Protein AF-A0A6B2SBB1-F1 (afdb_monomer_lite)

pLDDT: mean 85.69, std 14.55, range [50.09, 98.06]

Secondary structure (DSSP, 8-state):
-HHHHHHHHHHTTTT-HHHHHHHHHHHHHTT-HHHHHHHHHHHHHTT-HHHHHHHHHHHHHTT-HHHHHHHHHHHHHTT-HHHHHHHHHHHHHHHHHTT-

Structure (mmCIF, N/CA/C/O backbone):
data_AF-A0A6B2SBB1-F1
#
_entry.id   AF-A0A6B2SBB1-F1
#
loop_
_atom_site.group_PDB
_atom_site.id
_atom_site.type_symbol
_atom_site.label_atom_id
_atom_site.label_alt_id
_atom_site.label_comp_id
_atom_site.label_asym_id
_atom_site.label_entity_id
_atom_site.label_seq_id
_atom_site.pdbx_PDB_ins_code
_atom_site.Cartn_x
_atom_site.Cartn_y
_atom_site.Cartn_z
_atom_site.occupancy
_atom_site.B_iso_or_equiv
_atom_site.auth_seq_id
_atom_site.auth_comp_id
_atom_site.auth_asym_id
_atom_site.auth_atom_id
_atom_site.pdbx_PDB_model_num
ATOM 1 N N . LEU A 1 1 ? 18.213 -7.785 -6.134 1.00 52.97 1 LEU A N 1
ATOM 2 C CA . LEU A 1 1 ? 17.565 -6.562 -5.595 1.00 52.97 1 LEU A CA 1
ATOM 3 C C . LEU A 1 1 ? 18.043 -5.274 -6.282 1.00 52.97 1 LEU A C 1
ATOM 5 O O . LEU A 1 1 ? 17.205 -4.584 -6.844 1.00 52.97 1 LEU A O 1
ATOM 9 N N . LYS A 1 2 ? 19.353 -4.965 -6.332 1.00 55.03 2 LYS A N 1
ATOM 10 C CA . LYS A 1 2 ? 19.865 -3.703 -6.925 1.00 55.03 2 LYS A CA 1
ATOM 11 C C . LYS A 1 2 ? 19.533 -3.474 -8.413 1.00 55.03 2 LYS A C 1
ATOM 13 O O . LYS A 1 2 ? 19.279 -2.337 -8.797 1.00 55.03 2 LYS A O 1
ATOM 18 N N . GLU A 1 3 ? 19.516 -4.517 -9.244 1.00 52.53 3 GLU A N 1
ATOM 19 C CA . GLU A 1 3 ? 19.176 -4.386 -10.675 1.00 52.53 3 GLU A CA 1
ATOM 20 C C . GLU A 1 3 ? 17.670 -4.279 -10.935 1.00 52.53 3 GLU A C 1
ATOM 22 O O . GLU A 1 3 ? 17.252 -3.438 -11.729 1.00 52.53 3 GLU A O 1
ATOM 27 N N . ALA A 1 4 ? 16.850 -5.046 -10.207 1.00 53.91 4 ALA A N 1
ATOM 28 C CA . ALA A 1 4 ? 15.390 -4.954 -10.280 1.00 53.91 4 ALA A CA 1
ATOM 29 C C . ALA A 1 4 ? 14.902 -3.560 -9.853 1.00 53.91 4 ALA A C 1
ATOM 31 O O . ALA A 1 4 ? 14.114 -2.944 -10.564 1.00 53.91 4 ALA A O 1
ATOM 32 N N . GLY A 1 5 ? 15.458 -3.009 -8.766 1.00 57.97 5 GLY A N 1
ATOM 33 C CA . GLY A 1 5 ? 15.142 -1.650 -8.320 1.00 57.97 5 GLY A CA 1
ATOM 34 C C . GLY A 1 5 ? 15.428 -0.583 -9.384 1.00 57.97 5 GLY A C 1
ATOM 35 O O . GLY A 1 5 ? 14.639 0.342 -9.537 1.00 57.97 5 GLY A O 1
ATOM 36 N N . ARG A 1 6 ? 16.497 -0.726 -10.185 1.00 60.25 6 ARG A N 1
ATOM 37 C CA . ARG A 1 6 ? 16.794 0.205 -11.292 1.00 60.25 6 ARG A CA 1
ATOM 38 C C . ARG A 1 6 ? 15.812 0.095 -12.457 1.00 60.25 6 ARG A C 1
ATOM 40 O O . ARG A 1 6 ? 15.431 1.127 -13.000 1.00 60.25 6 ARG A O 1
ATOM 47 N N . 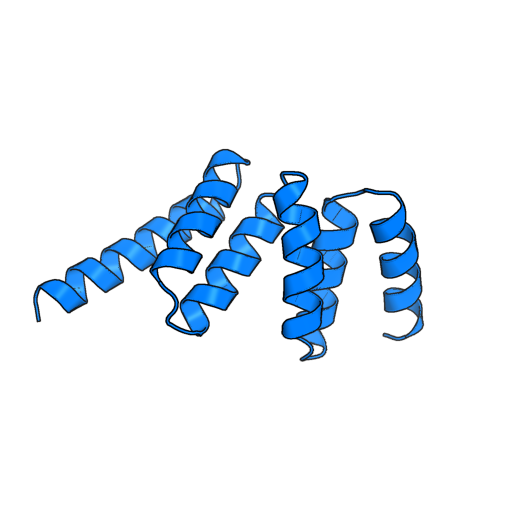TRP A 1 7 ? 15.405 -1.116 -12.835 1.00 57.12 7 TRP A N 1
ATOM 48 C CA . TRP A 1 7 ? 14.440 -1.328 -13.923 1.00 57.12 7 TRP A CA 1
ATOM 49 C C . TRP A 1 7 ? 13.043 -0.811 -13.570 1.00 57.12 7 TRP A C 1
ATOM 51 O O . TRP A 1 7 ? 12.417 -0.120 -14.378 1.00 57.12 7 TRP A O 1
ATOM 61 N N . TYR A 1 8 ? 12.595 -1.065 -12.339 1.00 57.38 8 TYR A N 1
ATOM 62 C CA . TYR A 1 8 ? 11.343 -0.513 -11.831 1.00 57.38 8 TYR A CA 1
ATOM 63 C C . TYR A 1 8 ? 11.406 1.010 -11.678 1.00 57.38 8 TYR A C 1
ATOM 65 O O . TYR A 1 8 ? 10.443 1.675 -12.033 1.00 57.38 8 TYR A O 1
ATOM 73 N N . LEU A 1 9 ? 12.538 1.590 -11.258 1.00 60.56 9 LEU A N 1
ATOM 74 C CA . LEU A 1 9 ? 12.708 3.050 -11.201 1.00 60.56 9 LEU A CA 1
ATOM 75 C C . LEU A 1 9 ? 12.607 3.704 -12.589 1.00 60.56 9 LEU A C 1
ATOM 77 O O . LEU A 1 9 ? 12.061 4.798 -12.710 1.00 60.56 9 LEU A O 1
ATOM 81 N N . ASN A 1 10 ? 13.141 3.055 -13.628 1.00 58.34 10 ASN A N 1
ATOM 82 C CA . ASN A 1 10 ? 13.053 3.561 -14.999 1.00 58.34 10 ASN A CA 1
ATOM 83 C C . ASN A 1 10 ? 11.631 3.419 -15.566 1.00 58.34 10 ASN A C 1
ATOM 85 O O . ASN A 1 10 ? 11.129 4.358 -16.166 1.00 58.34 10 ASN A O 1
ATOM 89 N N . SER A 1 11 ? 10.949 2.302 -15.301 1.00 56.31 11 SER A N 1
ATOM 90 C CA . SER A 1 11 ? 9.577 2.073 -15.793 1.00 56.31 11 SER A CA 1
ATOM 91 C C . SER A 1 11 ? 8.532 2.894 -15.023 1.00 56.31 11 SER A C 1
ATOM 93 O O . SER A 1 11 ? 7.607 3.444 -15.607 1.00 56.31 11 SER A O 1
ATOM 95 N N . ALA A 1 12 ? 8.714 3.081 -13.711 1.00 54.62 12 ALA A N 1
ATOM 96 C CA . ALA A 1 12 ? 7.885 3.971 -12.894 1.00 54.62 12 ALA A CA 1
ATOM 97 C C . ALA A 1 12 ? 8.092 5.463 -13.236 1.00 54.62 12 ALA A C 1
ATOM 99 O O . ALA A 1 12 ? 7.281 6.320 -12.858 1.00 54.62 12 ALA A O 1
ATOM 100 N N . LYS A 1 13 ? 9.179 5.800 -13.948 1.00 54.06 13 LYS A N 1
ATOM 101 C CA . LYS A 1 13 ? 9.391 7.129 -14.536 1.00 54.06 13 LYS A CA 1
ATOM 102 C C . LYS A 1 13 ? 8.626 7.330 -15.845 1.00 54.06 13 LYS A C 1
ATOM 104 O O . LYS A 1 13 ? 8.215 8.462 -16.074 1.00 54.06 13 LYS A O 1
ATOM 109 N N . ASP A 1 14 ? 8.348 6.270 -16.605 1.00 57.53 14 ASP A N 1
ATOM 110 C CA . ASP A 1 14 ? 7.560 6.328 -17.850 1.00 57.53 14 ASP A CA 1
ATOM 111 C C . ASP A 1 14 ? 6.036 6.425 -17.624 1.00 57.53 14 ASP A C 1
ATOM 113 O O . ASP A 1 14 ? 5.265 6.477 -18.578 1.00 57.53 14 ASP A O 1
ATOM 117 N N . GLY A 1 15 ? 5.586 6.532 -16.368 1.00 58.78 15 GLY A N 1
ATOM 118 C CA . GLY A 1 15 ? 4.198 6.888 -16.044 1.00 58.78 15 GLY A CA 1
ATOM 119 C C . GLY A 1 15 ? 3.231 5.709 -15.947 1.00 58.78 15 GLY A C 1
ATOM 120 O O . GLY A 1 15 ? 2.025 5.917 -15.866 1.00 58.78 15 GLY A O 1
ATOM 121 N N . GLU A 1 16 ? 3.720 4.468 -15.909 1.00 78.56 16 GLU A N 1
ATOM 122 C CA . GLU A 1 16 ? 2.848 3.334 -15.608 1.00 78.56 16 GLU A CA 1
ATOM 123 C C . GLU A 1 16 ? 2.598 3.240 -14.098 1.00 78.56 16 GLU A C 1
ATOM 125 O O . GLU A 1 16 ? 3.449 2.779 -13.332 1.00 78.56 16 GLU A O 1
ATOM 130 N N . ALA A 1 17 ? 1.397 3.638 -13.671 1.00 80.62 17 ALA A N 1
ATOM 131 C CA . ALA A 1 17 ? 0.937 3.546 -12.283 1.00 80.62 17 ALA A CA 1
ATOM 132 C C . ALA A 1 17 ? 1.170 2.147 -11.673 1.00 80.62 17 ALA A C 1
ATOM 134 O O . ALA A 1 17 ? 1.617 2.020 -10.533 1.00 80.62 17 ALA A O 1
ATOM 135 N N . ARG A 1 18 ? 1.008 1.085 -12.475 1.00 81.94 18 ARG A N 1
ATOM 136 C CA . ARG A 1 18 ? 1.294 -0.301 -12.068 1.00 81.94 18 ARG A CA 1
ATOM 137 C C . ARG A 1 18 ? 2.769 -0.562 -11.761 1.00 81.94 18 ARG A C 1
ATOM 139 O O . ARG A 1 18 ? 3.070 -1.305 -10.829 1.00 81.94 18 ARG A O 1
ATOM 146 N N . ALA A 1 19 ? 3.695 0.039 -12.509 1.00 85.38 19 ALA A N 1
ATOM 147 C CA . ALA A 1 19 ? 5.129 -0.108 -12.262 1.00 85.38 19 ALA A CA 1
ATOM 148 C C . ALA A 1 19 ? 5.550 0.620 -10.977 1.00 85.38 19 ALA A C 1
ATOM 150 O O . ALA A 1 19 ? 6.335 0.084 -10.194 1.00 85.38 19 ALA A O 1
ATOM 151 N N . ALA A 1 20 ? 4.986 1.808 -10.729 1.00 88.19 20 ALA A N 1
ATOM 152 C CA . ALA A 1 20 ? 5.161 2.521 -9.465 1.00 88.19 20 ALA A CA 1
ATOM 153 C C . ALA A 1 20 ? 4.581 1.719 -8.283 1.00 88.19 20 ALA A C 1
ATOM 155 O O . ALA A 1 20 ? 5.246 1.561 -7.261 1.00 88.19 20 ALA A O 1
ATOM 156 N N . CYS A 1 21 ? 3.400 1.120 -8.453 1.00 90.62 21 CYS A N 1
ATOM 157 C CA . CYS A 1 21 ? 2.778 0.254 -7.453 1.00 90.62 21 CYS A CA 1
ATOM 158 C C . CYS A 1 21 ? 3.654 -0.967 -7.111 1.00 90.62 21 CYS A C 1
ATOM 160 O O . CYS A 1 21 ? 3.948 -1.223 -5.940 1.00 90.62 21 CYS A O 1
ATOM 162 N N . ALA A 1 22 ? 4.154 -1.672 -8.131 1.00 89.75 22 ALA A N 1
ATOM 163 C CA . ALA A 1 22 ? 5.056 -2.811 -7.964 1.00 89.75 22 ALA A CA 1
ATOM 164 C C . ALA A 1 22 ? 6.373 -2.427 -7.268 1.00 89.75 22 ALA A C 1
ATOM 166 O O . ALA A 1 22 ? 6.853 -3.163 -6.403 1.00 89.75 22 ALA A O 1
ATOM 167 N N . LEU A 1 23 ? 6.942 -1.262 -7.597 1.00 88.25 23 LEU A N 1
ATOM 168 C CA . LEU A 1 23 ? 8.133 -0.746 -6.923 1.00 88.25 23 LEU A CA 1
ATOM 169 C C . LEU A 1 23 ? 7.874 -0.487 -5.436 1.00 88.25 23 LEU A C 1
ATOM 171 O O . LEU A 1 23 ? 8.716 -0.835 -4.611 1.00 88.25 23 LEU A O 1
ATOM 175 N N . GLY A 1 24 ? 6.706 0.061 -5.091 1.00 91.19 24 GLY A N 1
ATOM 176 C CA . GLY A 1 24 ? 6.308 0.251 -3.698 1.00 91.19 24 GLY A CA 1
ATOM 177 C C . GLY A 1 24 ? 6.312 -1.062 -2.910 1.00 91.19 24 GLY A C 1
ATOM 178 O O . GLY A 1 24 ? 6.924 -1.144 -1.847 1.00 91.19 24 GLY A O 1
ATOM 179 N N . PHE A 1 25 ? 5.746 -2.136 -3.470 1.00 91.31 25 PHE A N 1
ATOM 180 C CA . PHE A 1 25 ? 5.768 -3.454 -2.819 1.00 91.31 25 PHE A CA 1
ATOM 181 C C . PHE A 1 25 ? 7.181 -4.010 -2.629 1.00 91.31 25 PHE A C 1
ATOM 183 O O . PHE A 1 25 ? 7.488 -4.535 -1.561 1.00 91.31 25 PHE A O 1
ATOM 190 N N . LEU A 1 26 ? 8.061 -3.851 -3.621 1.00 90.94 26 LEU A N 1
ATOM 191 C CA . LEU A 1 26 ? 9.456 -4.285 -3.504 1.00 90.94 26 LEU A CA 1
ATOM 192 C C . LEU A 1 26 ? 10.235 -3.500 -2.444 1.00 90.94 26 LEU A C 1
ATOM 194 O O . LEU A 1 26 ? 11.107 -4.059 -1.784 1.00 90.94 26 LEU A O 1
ATOM 198 N N . LEU A 1 27 ? 9.947 -2.207 -2.293 1.00 90.19 27 LEU A N 1
ATOM 199 C CA . LEU A 1 27 ? 10.580 -1.371 -1.275 1.00 90.19 27 LEU A CA 1
ATOM 200 C C . LEU A 1 27 ? 10.105 -1.745 0.129 1.00 90.19 27 LEU A C 1
ATOM 202 O O . LEU A 1 27 ? 10.940 -1.879 1.020 1.00 90.19 27 LEU A O 1
ATOM 206 N N . ARG A 1 28 ? 8.806 -2.018 0.312 1.00 92.44 28 ARG A N 1
ATOM 207 C CA . ARG A 1 28 ? 8.286 -2.526 1.590 1.00 92.44 28 ARG A CA 1
ATOM 208 C C . ARG A 1 28 ? 8.884 -3.884 1.955 1.00 92.44 28 ARG A C 1
ATOM 210 O O . ARG A 1 28 ? 9.282 -4.061 3.099 1.00 92.44 28 ARG A O 1
ATOM 217 N N . ASP A 1 29 ? 9.010 -4.808 1.001 1.00 90.25 29 ASP A N 1
ATOM 218 C CA . ASP A 1 29 ? 9.677 -6.106 1.221 1.00 90.25 29 ASP A CA 1
ATOM 219 C C . ASP A 1 29 ? 11.150 -5.938 1.641 1.00 90.25 29 ASP A C 1
ATOM 221 O O . ASP A 1 29 ? 11.662 -6.669 2.486 1.00 90.25 29 ASP A O 1
ATOM 225 N N . ALA A 1 30 ? 11.818 -4.901 1.126 1.00 90.69 30 ALA A N 1
ATOM 226 C CA . ALA A 1 30 ? 13.167 -4.519 1.538 1.00 90.69 30 ALA A CA 1
ATOM 227 C C . ALA A 1 30 ? 13.231 -3.755 2.882 1.00 90.69 30 ALA A C 1
ATOM 229 O O . ALA A 1 30 ? 14.326 -3.384 3.308 1.00 90.69 30 ALA A O 1
ATOM 230 N N . GLY A 1 31 ? 12.094 -3.517 3.544 1.00 90.81 31 GLY A N 1
ATOM 231 C CA . GLY A 1 31 ? 11.989 -2.777 4.806 1.00 90.81 31 GLY A CA 1
ATOM 232 C C . GLY A 1 31 ? 12.013 -1.251 4.667 1.00 90.81 31 GLY A C 1
ATOM 233 O O . GLY A 1 31 ? 12.096 -0.553 5.674 1.00 90.81 31 GLY A O 1
ATOM 234 N N . ASP A 1 32 ? 11.947 -0.719 3.445 1.00 92.62 32 ASP A N 1
ATOM 235 C CA . ASP A 1 32 ? 11.913 0.720 3.167 1.00 92.62 32 ASP A CA 1
ATOM 236 C C . ASP A 1 32 ? 10.471 1.188 2.919 1.00 92.62 32 ASP A C 1
ATOM 238 O O . ASP A 1 32 ? 10.046 1.463 1.793 1.00 92.62 32 ASP A O 1
ATOM 242 N N . GLU A 1 33 ? 9.690 1.230 3.999 1.00 91.56 33 GLU A N 1
ATOM 243 C CA . GLU A 1 33 ? 8.275 1.614 3.952 1.00 91.56 33 GLU A CA 1
ATOM 244 C C . GLU A 1 33 ? 8.058 3.075 3.548 1.00 91.56 33 GLU A C 1
ATOM 246 O O . GLU A 1 33 ? 7.075 3.387 2.877 1.00 91.56 33 GLU A O 1
ATOM 251 N N . GLU A 1 34 ? 8.974 3.973 3.909 1.00 91.44 34 GLU A N 1
ATOM 252 C CA . GLU A 1 34 ? 8.868 5.394 3.566 1.00 91.44 34 GLU A CA 1
ATOM 253 C C . GLU A 1 34 ? 9.016 5.601 2.056 1.00 91.44 34 GLU A C 1
ATOM 255 O O . GLU A 1 34 ? 8.191 6.274 1.433 1.00 91.44 34 GLU A O 1
ATOM 260 N N . SER A 1 35 ? 10.008 4.958 1.428 1.00 89.81 35 SER A N 1
ATOM 261 C CA . SER A 1 35 ? 10.121 4.989 -0.031 1.00 89.81 35 SER A CA 1
ATOM 262 C C . SER A 1 35 ? 8.941 4.278 -0.696 1.00 89.81 35 SER A C 1
ATOM 264 O O . SER A 1 35 ? 8.453 4.748 -1.725 1.00 89.81 35 SER A O 1
ATOM 266 N N . ALA A 1 36 ? 8.450 3.173 -0.123 1.00 93.62 36 ALA A N 1
ATOM 267 C CA . ALA A 1 36 ? 7.274 2.476 -0.639 1.00 93.62 36 ALA A CA 1
ATOM 268 C C . ALA A 1 36 ? 6.037 3.386 -0.683 1.00 93.62 36 ALA A C 1
ATOM 270 O O . ALA A 1 36 ? 5.370 3.468 -1.718 1.00 93.62 36 ALA A O 1
ATOM 271 N N . ALA A 1 37 ? 5.789 4.132 0.398 1.00 94.94 37 ALA A N 1
ATOM 272 C CA . ALA A 1 37 ? 4.685 5.079 0.501 1.00 94.94 37 ALA A CA 1
ATOM 273 C C . ALA A 1 37 ? 4.736 6.150 -0.596 1.00 94.94 37 ALA A C 1
ATOM 275 O O . ALA A 1 37 ? 3.711 6.466 -1.196 1.00 94.94 37 ALA A O 1
ATOM 276 N N . VAL A 1 38 ? 5.926 6.668 -0.923 1.00 94.31 38 VAL A N 1
ATOM 277 C CA . VAL A 1 38 ? 6.097 7.658 -2.001 1.00 94.31 38 VAL A CA 1
ATOM 278 C C . VAL A 1 38 ? 5.682 7.090 -3.362 1.00 94.31 38 VAL A C 1
ATOM 280 O O . VAL A 1 38 ? 5.001 7.766 -4.138 1.00 94.31 38 VAL A O 1
ATOM 283 N N . TRP A 1 39 ? 6.060 5.847 -3.666 1.00 92.31 39 TRP A N 1
ATOM 284 C CA . TRP A 1 39 ? 5.719 5.222 -4.946 1.00 92.31 39 TRP A CA 1
ATOM 285 C C . TRP A 1 39 ? 4.254 4.815 -5.040 1.00 92.31 39 TRP A C 1
ATOM 287 O O . TRP A 1 39 ? 3.636 5.024 -6.087 1.00 92.31 39 TRP A O 1
ATOM 297 N N . TRP A 1 40 ? 3.674 4.307 -3.953 1.00 95.69 40 TRP A N 1
ATOM 298 C CA . TRP A 1 40 ? 2.240 4.052 -3.912 1.00 95.69 40 TRP A CA 1
ATOM 299 C C . TRP A 1 40 ? 1.428 5.332 -4.006 1.00 95.69 40 TRP A C 1
ATOM 301 O O . TRP A 1 40 ? 0.420 5.335 -4.699 1.00 95.69 40 TRP A O 1
ATOM 311 N N . LEU A 1 41 ? 1.873 6.433 -3.396 1.00 95.12 41 LEU A N 1
ATOM 312 C CA . LEU A 1 41 ? 1.199 7.724 -3.525 1.00 95.12 41 LEU A CA 1
ATOM 313 C C . LEU A 1 41 ? 1.118 8.159 -4.985 1.00 95.12 41 LEU A C 1
ATOM 315 O O . LEU A 1 41 ? 0.041 8.521 -5.452 1.00 95.12 41 LEU A O 1
ATOM 319 N N . LYS A 1 42 ? 2.230 8.068 -5.718 1.00 92.19 42 LYS A N 1
ATOM 320 C CA . LYS A 1 42 ? 2.248 8.383 -7.149 1.00 92.19 42 LYS A CA 1
ATOM 321 C C . LYS A 1 42 ? 1.289 7.480 -7.936 1.00 92.19 42 LYS A C 1
ATOM 323 O O . LYS A 1 42 ? 0.468 7.977 -8.694 1.00 92.19 42 LYS A O 1
ATOM 328 N N . ALA A 1 43 ? 1.358 6.166 -7.724 1.00 92.75 43 ALA A N 1
ATOM 329 C CA . ALA A 1 43 ? 0.494 5.209 -8.412 1.00 92.75 43 ALA A CA 1
ATOM 330 C C . ALA A 1 43 ? -1.000 5.417 -8.095 1.00 92.75 43 ALA A C 1
ATOM 332 O O . ALA A 1 43 ? -1.834 5.379 -8.994 1.00 92.75 43 ALA A O 1
ATOM 333 N N . ALA A 1 44 ? -1.336 5.676 -6.832 1.00 94.38 44 ALA A N 1
ATOM 334 C CA . ALA A 1 44 ? -2.700 5.929 -6.385 1.00 94.38 44 ALA A CA 1
ATOM 335 C C . ALA A 1 44 ? -3.259 7.238 -6.963 1.00 94.38 44 ALA A C 1
ATOM 337 O O . ALA A 1 44 ? -4.430 7.290 -7.333 1.00 94.38 44 ALA A O 1
ATOM 338 N N . GLN A 1 45 ? -2.429 8.282 -7.084 1.00 92.31 45 GLN A N 1
ATOM 339 C CA . GLN A 1 45 ? -2.804 9.537 -7.751 1.00 92.31 45 GLN A CA 1
ATOM 340 C C . GLN A 1 45 ? -3.116 9.338 -9.240 1.00 92.31 45 GLN A C 1
ATOM 342 O O . GLN A 1 45 ? -3.999 10.013 -9.765 1.00 92.31 45 GLN A O 1
ATOM 347 N N . ASP A 1 46 ? -2.461 8.371 -9.885 1.00 90.62 46 ASP A N 1
ATOM 348 C CA . ASP A 1 46 ? -2.740 7.954 -11.264 1.00 90.62 46 ASP A CA 1
ATOM 349 C C . ASP A 1 46 ? -3.893 6.924 -11.364 1.00 90.62 46 ASP A C 1
ATOM 351 O O . ASP A 1 46 ? -4.168 6.392 -12.441 1.00 90.62 46 ASP A O 1
ATOM 355 N N . GLY A 1 47 ? -4.596 6.643 -10.258 1.00 90.38 47 GLY A N 1
ATOM 356 C CA . GLY A 1 47 ? -5.780 5.778 -10.221 1.00 90.38 47 GLY A CA 1
ATOM 357 C C . GLY A 1 47 ? -5.506 4.291 -9.976 1.00 90.38 47 GLY A C 1
ATOM 358 O O . GLY A 1 47 ? -6.392 3.467 -10.195 1.00 90.38 47 GLY A O 1
ATOM 359 N N . ASP A 1 48 ? -4.307 3.908 -9.528 1.00 94.56 48 ASP A N 1
ATOM 360 C CA . ASP A 1 48 ? -4.023 2.518 -9.155 1.00 94.56 48 ASP A CA 1
ATOM 361 C C . ASP A 1 48 ? -4.666 2.169 -7.800 1.00 94.56 48 ASP A C 1
ATOM 363 O O . ASP A 1 48 ? -4.203 2.578 -6.730 1.00 94.56 48 ASP A O 1
ATOM 367 N N . GLY A 1 49 ? -5.744 1.382 -7.847 1.00 95.56 49 GLY A N 1
ATOM 368 C CA . GLY A 1 49 ? -6.475 0.959 -6.652 1.00 95.56 49 GLY A CA 1
ATOM 369 C C . GLY A 1 49 ? -5.659 0.079 -5.699 1.00 95.56 49 GLY A C 1
ATOM 370 O O . GLY A 1 49 ? -5.825 0.191 -4.486 1.00 95.56 49 GLY A O 1
ATOM 371 N N . ASN A 1 50 ? -4.722 -0.733 -6.206 1.00 95.19 50 ASN A N 1
ATOM 372 C CA . ASN A 1 50 ? -3.859 -1.553 -5.346 1.00 95.19 50 ASN A CA 1
ATOM 373 C C . ASN A 1 50 ? -2.905 -0.676 -4.529 1.00 95.19 50 ASN A C 1
ATOM 375 O O . ASN A 1 50 ? -2.689 -0.935 -3.345 1.00 95.19 50 ASN A O 1
ATOM 379 N N . ALA A 1 51 ? -2.354 0.370 -5.144 1.00 96.06 51 ALA A N 1
ATOM 380 C CA . ALA A 1 51 ? -1.493 1.329 -4.469 1.00 96.06 51 ALA A CA 1
ATOM 381 C C . ALA A 1 51 ? -2.261 2.129 -3.410 1.00 96.06 51 ALA A C 1
ATOM 383 O O . ALA A 1 51 ? -1.776 2.292 -2.290 1.00 96.06 51 ALA A O 1
ATOM 384 N N . ALA A 1 52 ? -3.481 2.572 -3.731 1.00 97.81 52 ALA A N 1
ATOM 385 C CA . ALA A 1 52 ? -4.356 3.228 -2.763 1.00 97.81 52 ALA A CA 1
ATOM 386 C C . ALA A 1 52 ? -4.667 2.299 -1.575 1.00 97.81 52 ALA A C 1
ATOM 388 O O . ALA A 1 52 ? -4.555 2.709 -0.423 1.00 97.81 52 ALA A O 1
ATOM 389 N N . ASN A 1 53 ? -4.961 1.021 -1.827 1.00 97.69 53 ASN A N 1
ATOM 390 C CA . ASN A 1 53 ? -5.188 0.042 -0.766 1.00 97.69 53 ASN A CA 1
ATOM 391 C C . ASN A 1 53 ? -3.932 -0.186 0.098 1.00 97.69 53 ASN A C 1
ATOM 393 O O . ASN A 1 53 ? -4.034 -0.262 1.322 1.00 97.69 53 ASN A O 1
ATOM 397 N N . ALA A 1 54 ? -2.744 -0.235 -0.511 1.00 97.06 54 ALA A N 1
ATOM 398 C CA . ALA A 1 54 ? -1.478 -0.373 0.210 1.00 97.06 54 ALA A CA 1
ATOM 399 C C . ALA A 1 54 ? -1.183 0.829 1.128 1.00 97.06 54 ALA A C 1
ATOM 401 O O . ALA A 1 54 ? -0.753 0.633 2.265 1.00 97.06 54 ALA A O 1
ATOM 402 N N . LEU A 1 55 ? -1.471 2.058 0.678 1.00 97.50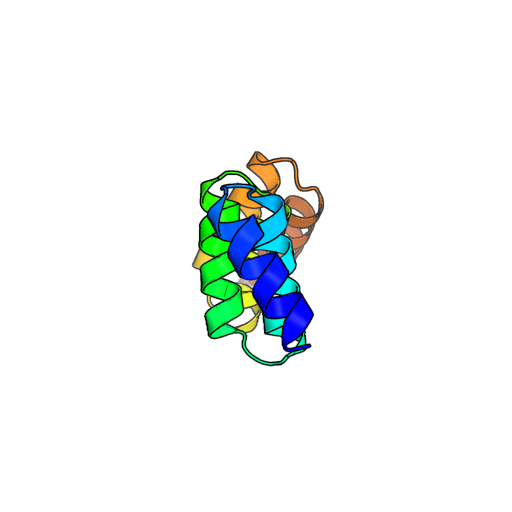 55 LEU A N 1
ATOM 403 C CA . LEU A 1 55 ? -1.409 3.251 1.533 1.00 97.50 55 LEU A CA 1
ATOM 404 C C . LEU A 1 55 ? -2.419 3.174 2.675 1.00 97.50 55 LEU A C 1
ATOM 406 O O . LEU A 1 55 ? -2.078 3.488 3.813 1.00 97.50 55 LEU A O 1
ATOM 410 N N . GLY A 1 56 ? -3.644 2.729 2.388 1.00 97.38 56 GLY A N 1
ATOM 411 C CA . GLY A 1 56 ? -4.674 2.527 3.403 1.00 97.38 56 GLY A CA 1
ATOM 412 C C . GLY A 1 56 ? -4.204 1.596 4.520 1.00 97.38 56 GLY A C 1
ATOM 413 O O . GLY A 1 56 ? -4.314 1.946 5.695 1.00 97.38 56 GLY A O 1
ATOM 414 N N . ALA A 1 57 ? -3.597 0.464 4.154 1.00 96.62 57 ALA A N 1
ATOM 415 C CA . ALA A 1 57 ? -3.019 -0.488 5.099 1.00 96.62 57 ALA A CA 1
ATOM 416 C C . ALA A 1 57 ? -1.888 0.131 5.922 1.00 96.62 57 ALA A C 1
ATOM 418 O O . ALA A 1 57 ? -1.938 0.089 7.150 1.00 96.62 57 ALA A O 1
ATOM 419 N N . LEU A 1 58 ? -0.939 0.804 5.265 1.00 96.19 58 LEU A N 1
ATOM 420 C CA . LEU A 1 58 ? 0.183 1.454 5.941 1.00 96.19 58 LEU A CA 1
ATOM 421 C C . LEU A 1 58 ? -0.286 2.481 6.986 1.00 96.19 58 LEU A C 1
ATOM 423 O O . LEU A 1 58 ? 0.222 2.519 8.105 1.00 96.19 58 LEU A O 1
ATOM 427 N N . HIS A 1 59 ? -1.275 3.307 6.642 1.00 96.69 59 HIS A N 1
ATOM 428 C CA . HIS A 1 59 ? -1.843 4.286 7.568 1.00 96.69 59 HIS A CA 1
ATOM 429 C C . HIS A 1 59 ? -2.655 3.625 8.693 1.00 96.69 59 HIS A C 1
ATOM 431 O O . HIS A 1 59 ? -2.603 4.086 9.834 1.00 96.69 59 HIS A O 1
ATOM 437 N N . ALA A 1 60 ? -3.368 2.528 8.416 1.00 95.12 60 ALA A N 1
ATOM 438 C CA . ALA A 1 60 ? -4.087 1.772 9.442 1.00 95.12 60 ALA A CA 1
ATOM 439 C C . ALA A 1 60 ? -3.119 1.160 10.468 1.00 95.12 60 ALA A C 1
ATOM 441 O O . ALA A 1 60 ? -3.350 1.284 11.669 1.00 95.12 60 ALA A O 1
ATOM 442 N N . GLU A 1 61 ? -2.003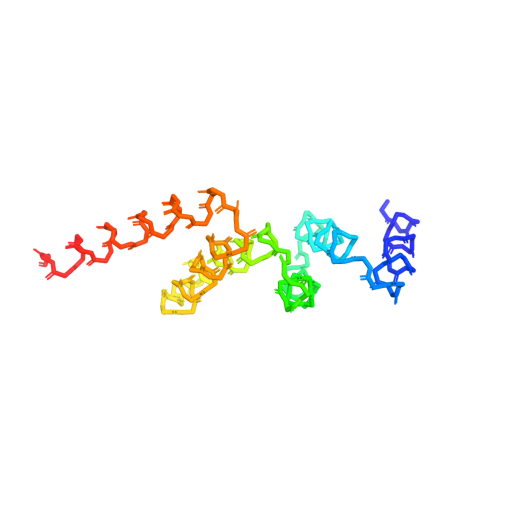 0.587 10.007 1.00 93.25 61 GLU A N 1
ATOM 443 C CA . GLU A 1 61 ? -0.930 0.039 10.853 1.00 93.25 61 GLU A CA 1
ATOM 444 C C . GLU A 1 61 ? -0.303 1.114 11.760 1.00 93.25 61 GLU A C 1
ATOM 446 O O . GLU A 1 61 ? 0.072 0.833 12.898 1.00 93.25 61 GLU A O 1
ATOM 451 N N . ARG A 1 62 ? -0.259 2.372 11.298 1.00 94.06 62 ARG A N 1
ATOM 452 C CA . ARG A 1 62 ? 0.192 3.542 12.077 1.00 94.06 62 ARG A CA 1
ATOM 453 C C . ARG A 1 62 ? -0.870 4.100 13.036 1.00 94.06 62 ARG A C 1
ATOM 455 O O . ARG A 1 62 ? -0.590 5.040 13.775 1.00 94.06 62 ARG A O 1
ATOM 462 N N . GLY A 1 63 ? -2.088 3.554 13.034 1.00 93.19 63 GLY A N 1
ATOM 463 C CA . GLY A 1 63 ? -3.220 4.067 13.813 1.00 93.19 63 GLY A CA 1
ATOM 464 C C . GLY A 1 63 ? -3.859 5.334 13.230 1.00 93.19 63 GLY A C 1
ATOM 465 O O . GLY A 1 63 ? -4.729 5.945 13.853 1.00 93.19 63 GLY A O 1
ATOM 466 N N . GLU A 1 64 ? -3.482 5.730 12.016 1.00 95.31 64 GLU A N 1
ATOM 467 C CA . GLU A 1 64 ? -3.967 6.925 11.321 1.00 95.31 64 GLU A CA 1
ATOM 468 C C . GLU A 1 64 ? -5.280 6.623 10.587 1.00 95.31 64 GLU A C 1
ATOM 470 O O . GLU A 1 64 ? -5.408 6.747 9.368 1.00 95.31 64 GLU A O 1
ATOM 475 N N . THR A 1 65 ? -6.280 6.198 11.357 1.00 93.06 65 THR A N 1
ATOM 476 C CA . THR A 1 65 ? -7.514 5.588 10.841 1.00 93.06 65 THR A CA 1
ATOM 477 C C . THR A 1 65 ? -8.284 6.470 9.851 1.00 93.06 65 THR A C 1
ATOM 479 O O . THR A 1 65 ? -8.777 5.969 8.848 1.00 93.06 65 THR A O 1
ATOM 482 N N . GLN A 1 66 ? -8.329 7.791 10.053 1.00 94.12 66 GLN A N 1
ATOM 483 C CA . GLN A 1 66 ? -8.971 8.713 9.102 1.00 94.12 66 GLN A CA 1
ATOM 484 C C . GLN A 1 66 ? -8.260 8.751 7.742 1.00 94.12 66 GLN A C 1
ATOM 486 O O . GLN A 1 66 ? -8.906 8.861 6.700 1.00 94.12 66 GLN A O 1
ATOM 491 N N . THR A 1 67 ? -6.928 8.679 7.738 1.00 95.44 67 THR A N 1
ATOM 492 C CA . THR A 1 67 ? -6.136 8.657 6.503 1.00 95.44 67 THR A CA 1
ATOM 493 C C . THR A 1 67 ? -6.286 7.308 5.808 1.00 95.44 67 THR A C 1
ATOM 495 O O . THR A 1 67 ? -6.483 7.267 4.595 1.00 95.44 67 THR A O 1
ATOM 498 N N . ALA A 1 68 ? -6.284 6.218 6.580 1.00 97.00 68 ALA A N 1
ATOM 499 C CA . ALA A 1 68 ? -6.542 4.875 6.074 1.00 97.00 68 ALA A CA 1
ATOM 500 C C . ALA A 1 68 ? -7.906 4.776 5.376 1.00 97.00 68 ALA A C 1
ATOM 502 O O . ALA A 1 68 ? -7.990 4.299 4.246 1.00 97.00 68 ALA A O 1
ATOM 503 N N . GLU A 1 69 ? -8.960 5.305 6.004 1.00 96.62 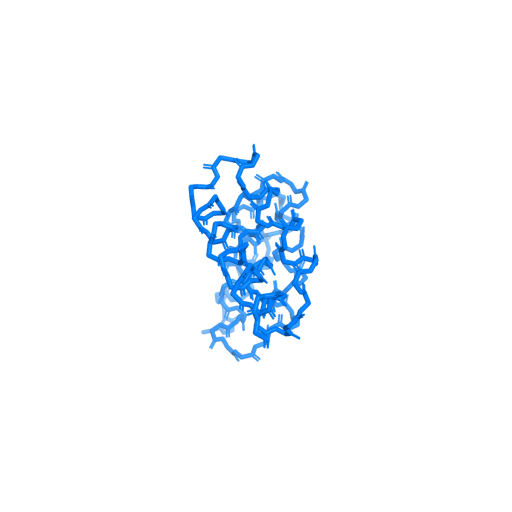69 GLU A N 1
ATOM 5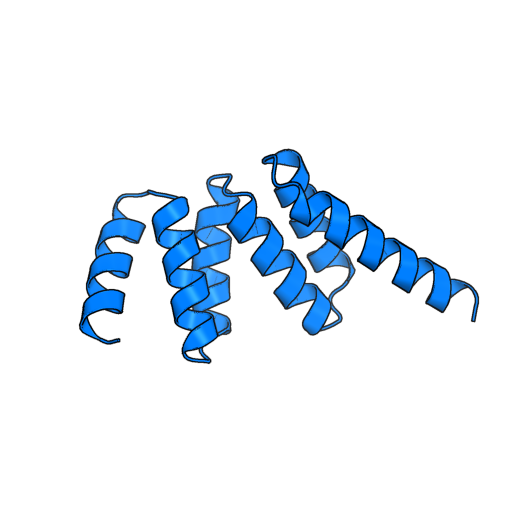04 C CA . GLU A 1 69 ? -10.318 5.310 5.453 1.00 96.62 69 GLU A CA 1
ATOM 505 C C . GLU A 1 69 ? -10.383 5.998 4.082 1.00 96.62 69 GLU A C 1
ATOM 507 O O . GLU A 1 69 ? -10.967 5.464 3.137 1.00 96.62 69 GLU A O 1
ATOM 512 N N . ARG A 1 70 ? -9.741 7.167 3.952 1.00 97.06 70 ARG A N 1
ATOM 513 C CA . ARG A 1 70 ? -9.694 7.925 2.691 1.00 97.06 70 ARG A CA 1
ATOM 514 C C . ARG A 1 70 ? -9.035 7.125 1.576 1.00 97.06 70 ARG A C 1
ATOM 516 O O . ARG A 1 70 ? -9.542 7.108 0.457 1.00 97.06 70 ARG A O 1
ATOM 523 N N . TRP A 1 71 ? -7.931 6.451 1.880 1.00 98.06 71 TRP A N 1
ATOM 524 C CA . TRP A 1 71 ? -7.212 5.649 0.897 1.00 98.06 71 TRP A CA 1
ATOM 525 C C . TRP A 1 71 ? -7.952 4.369 0.518 1.00 98.06 71 TRP A C 1
ATOM 527 O O . TRP A 1 71 ? -8.014 4.041 -0.663 1.00 98.06 71 TRP A O 1
ATOM 537 N N . TYR A 1 72 ? -8.595 3.692 1.470 1.00 97.88 72 TYR A N 1
ATOM 538 C CA . TYR A 1 72 ? -9.448 2.548 1.153 1.00 97.88 72 TYR A CA 1
ATOM 539 C C . TYR A 1 72 ? -10.671 2.938 0.319 1.00 97.88 72 TYR A C 1
ATOM 541 O O . TYR A 1 72 ? -11.062 2.194 -0.581 1.00 97.88 72 TYR A O 1
ATOM 549 N N . ARG A 1 73 ? -11.248 4.126 0.553 1.00 96.25 73 ARG A N 1
ATOM 550 C CA . ARG A 1 73 ? -12.301 4.673 -0.311 1.00 96.25 73 ARG A CA 1
ATOM 551 C C . ARG A 1 73 ? -11.783 4.913 -1.728 1.00 96.25 73 ARG A C 1
ATOM 553 O O . ARG A 1 73 ? -12.408 4.447 -2.671 1.00 96.25 73 ARG A O 1
ATOM 560 N N . ALA A 1 74 ? -10.625 5.560 -1.867 1.00 96.62 74 ALA A N 1
ATOM 561 C CA . ALA A 1 74 ? -10.002 5.790 -3.169 1.00 96.62 74 ALA A CA 1
ATOM 562 C C . ALA A 1 74 ? -9.690 4.474 -3.906 1.00 96.62 74 ALA A C 1
ATOM 564 O O . ALA A 1 74 ? -9.908 4.377 -5.110 1.00 96.62 74 ALA A O 1
ATOM 565 N N . ALA A 1 75 ? -9.241 3.442 -3.185 1.00 96.62 75 ALA A N 1
ATOM 566 C CA . ALA A 1 75 ? -9.028 2.107 -3.737 1.00 96.62 75 ALA A CA 1
ATOM 567 C C . ALA A 1 75 ? -10.329 1.494 -4.272 1.00 96.62 75 ALA A C 1
ATOM 569 O O . ALA A 1 75 ? -10.367 1.015 -5.405 1.00 96.62 75 ALA A O 1
ATOM 570 N N . MET A 1 76 ? -11.410 1.573 -3.491 1.00 95.56 76 MET A N 1
ATOM 571 C CA . MET A 1 76 ? -12.737 1.116 -3.904 1.00 95.56 76 MET A CA 1
ATOM 572 C C . MET A 1 76 ? -13.251 1.877 -5.135 1.00 95.56 76 MET A C 1
ATOM 574 O O . MET A 1 76 ? -13.758 1.251 -6.064 1.00 95.56 76 MET A O 1
ATOM 578 N N . ASP A 1 77 ? -13.092 3.203 -5.172 1.00 95.44 77 ASP A N 1
ATOM 579 C CA . ASP A 1 77 ? -13.509 4.045 -6.302 1.00 95.44 77 ASP A CA 1
ATOM 580 C C . ASP A 1 77 ? -12.701 3.733 -7.577 1.00 95.44 77 ASP A C 1
ATOM 582 O O . ASP A 1 77 ? -13.230 3.805 -8.687 1.00 95.44 77 ASP A O 1
ATOM 586 N N . ALA A 1 78 ? -11.443 3.311 -7.422 1.00 93.06 78 ALA A N 1
ATOM 587 C CA . ALA A 1 78 ? -10.590 2.802 -8.497 1.00 93.06 78 ALA A CA 1
ATOM 588 C C . ALA A 1 78 ? -10.883 1.334 -8.888 1.00 93.06 78 ALA A C 1
ATOM 590 O O . ALA A 1 78 ? -10.237 0.791 -9.786 1.00 93.06 78 ALA A O 1
ATOM 591 N N . GLY A 1 79 ? -11.857 0.682 -8.242 1.00 92.00 79 GLY A N 1
ATOM 592 C CA . GLY A 1 79 ? -12.287 -0.685 -8.543 1.00 92.00 79 GLY A CA 1
ATOM 593 C C . GLY A 1 79 ? -11.505 -1.792 -7.829 1.00 92.00 79 GLY A C 1
ATOM 594 O O . GLY A 1 79 ? -11.670 -2.962 -8.178 1.00 92.00 79 GLY A O 1
ATOM 595 N N . ASP A 1 80 ? -10.672 -1.465 -6.836 1.00 92.94 80 ASP A N 1
ATOM 596 C CA . ASP A 1 80 ? -10.030 -2.474 -5.993 1.00 92.94 80 ASP A CA 1
ATOM 597 C C . ASP A 1 80 ? -11.007 -3.005 -4.933 1.00 92.94 80 ASP A C 1
ATOM 599 O O . ASP A 1 80 ? -11.459 -2.300 -4.027 1.00 92.94 80 ASP A O 1
ATOM 603 N N . VAL A 1 81 ? -11.322 -4.296 -5.041 1.00 92.19 81 VAL A N 1
ATOM 604 C CA . VAL A 1 81 ? -12.256 -4.987 -4.140 1.00 92.19 81 VAL A CA 1
ATOM 605 C C . VAL A 1 81 ? -11.682 -5.095 -2.723 1.00 92.19 81 VAL A C 1
ATOM 607 O O . VAL A 1 81 ? -12.441 -5.089 -1.750 1.00 92.19 81 VAL A O 1
ATOM 610 N N . ASN A 1 82 ? -10.352 -5.148 -2.585 1.00 92.81 82 ASN A N 1
ATOM 611 C CA . ASN A 1 82 ? -9.707 -5.220 -1.275 1.00 92.81 82 ASN A CA 1
ATOM 612 C C . ASN A 1 82 ? -9.883 -3.915 -0.490 1.00 92.81 82 ASN A C 1
ATOM 614 O O . ASN A 1 82 ? -10.103 -3.969 0.718 1.00 92.81 82 ASN A O 1
ATOM 618 N N . GLY A 1 83 ? -9.894 -2.764 -1.168 1.00 91.75 83 GLY A N 1
ATOM 619 C CA . GLY A 1 83 ? -10.210 -1.467 -0.576 1.00 91.75 83 GLY A CA 1
ATOM 620 C C . GLY A 1 83 ? -11.567 -1.450 0.131 1.00 91.75 83 GLY A C 1
ATOM 621 O O . GLY A 1 83 ? -11.656 -1.040 1.287 1.00 91.75 83 GLY A O 1
ATOM 622 N N . ALA A 1 84 ? -12.619 -1.977 -0.506 1.00 92.56 84 ALA A N 1
ATOM 623 C CA . ALA A 1 84 ? -13.945 -2.071 0.115 1.00 92.56 84 ALA A CA 1
ATOM 624 C C . ALA A 1 84 ? -13.952 -2.989 1.350 1.00 92.56 84 ALA A C 1
ATOM 626 O O . ALA A 1 84 ? -14.565 -2.667 2.370 1.00 92.56 84 ALA A O 1
ATOM 627 N N . TYR A 1 85 ? -13.260 -4.128 1.265 1.00 94.25 85 TYR A N 1
ATOM 628 C CA . TYR A 1 85 ? -13.147 -5.076 2.371 1.00 94.25 85 TYR A CA 1
ATOM 629 C C . TYR A 1 85 ? -12.401 -4.471 3.571 1.00 94.25 85 TYR A C 1
ATOM 631 O O . TYR A 1 85 ? -12.908 -4.502 4.693 1.00 94.25 85 TYR A O 1
ATOM 639 N N . ASN A 1 86 ? -11.242 -3.858 3.331 1.00 94.94 86 ASN A N 1
ATOM 640 C CA . ASN A 1 86 ? -10.420 -3.248 4.374 1.00 94.94 86 ASN A CA 1
ATOM 641 C C . ASN A 1 86 ? -11.088 -2.023 5.007 1.00 94.94 86 ASN A C 1
ATOM 643 O O . ASN A 1 86 ? -10.983 -1.823 6.216 1.00 94.94 86 ASN A O 1
ATOM 647 N N . LEU A 1 87 ? -11.849 -1.251 4.226 1.00 92.62 87 LEU A N 1
ATOM 648 C CA . LEU A 1 87 ? -12.706 -0.194 4.756 1.00 92.62 87 LEU A CA 1
ATOM 649 C C . LEU A 1 87 ? -13.757 -0.751 5.728 1.00 92.62 87 LEU A C 1
ATOM 651 O O . LEU A 1 87 ? -13.960 -0.199 6.807 1.00 92.62 87 LEU A O 1
ATOM 655 N N . GLY A 1 88 ? -14.406 -1.862 5.367 1.00 93.00 88 GLY A N 1
ATOM 656 C CA . GLY A 1 88 ? -15.377 -2.533 6.230 1.00 93.00 88 GLY A CA 1
ATOM 657 C C . GLY A 1 88 ? -14.765 -3.019 7.546 1.00 93.00 88 GLY A C 1
ATOM 658 O O . GLY A 1 88 ? -15.367 -2.824 8.604 1.00 93.00 88 GLY A O 1
ATOM 659 N N . LEU A 1 89 ? -13.560 -3.598 7.495 1.00 93.81 89 LEU A N 1
ATOM 660 C CA . LEU A 1 89 ? -12.815 -4.001 8.692 1.00 93.81 89 LEU A CA 1
ATOM 661 C C . LEU A 1 89 ? -12.501 -2.798 9.588 1.00 93.81 89 LEU A C 1
ATOM 663 O O . LEU A 1 89 ? -12.849 -2.820 10.768 1.00 93.81 89 LEU A O 1
ATOM 667 N N . LEU A 1 90 ? -11.954 -1.726 9.009 1.00 92.06 90 LEU A N 1
ATOM 668 C CA . LEU A 1 90 ? -11.605 -0.507 9.737 1.00 92.06 90 LEU A CA 1
ATOM 669 C C . LEU A 1 90 ? -12.826 0.106 10.448 1.00 92.06 90 LEU A C 1
ATOM 671 O O . LEU A 1 90 ? -12.753 0.453 11.629 1.00 92.06 90 LEU A O 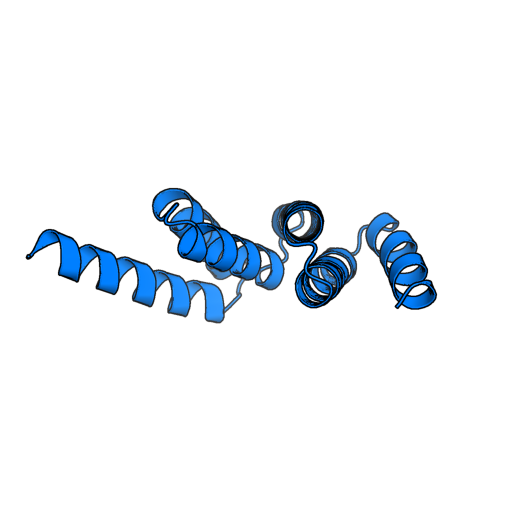1
ATOM 675 N N . CYS A 1 91 ? -13.973 0.193 9.765 1.00 90.25 91 CYS A N 1
ATOM 676 C CA . CYS A 1 91 ? -15.214 0.692 10.363 1.00 90.25 91 CYS A CA 1
ATOM 677 C C . CYS A 1 91 ? -15.740 -0.227 11.478 1.00 90.25 91 CYS A C 1
ATOM 679 O O . CYS A 1 91 ? -16.240 0.261 12.493 1.00 90.25 91 CYS A O 1
ATOM 681 N N . ALA A 1 92 ? -15.639 -1.550 11.318 1.00 90.00 92 ALA A N 1
ATOM 682 C CA . ALA A 1 92 ? -16.064 -2.500 12.345 1.00 90.00 92 ALA A CA 1
ATOM 683 C C . ALA A 1 92 ? -15.198 -2.402 13.613 1.00 90.00 92 ALA A C 1
ATOM 685 O O . ALA A 1 92 ? -15.720 -2.493 14.727 1.00 90.00 92 ALA A O 1
ATOM 686 N N . GLU A 1 93 ? -13.892 -2.183 13.457 1.00 86.50 93 GLU A N 1
ATOM 687 C CA . GLU A 1 93 ? -12.969 -1.963 14.571 1.00 86.50 93 GLU A CA 1
ATOM 688 C C . GLU A 1 93 ? -13.280 -0.661 15.317 1.00 86.50 93 GLU A C 1
ATOM 690 O O . GLU A 1 93 ? -13.417 -0.680 16.541 1.00 86.50 93 GLU A O 1
ATOM 695 N N . GLN A 1 94 ? -13.496 0.445 14.598 1.00 81.06 94 GLN A N 1
ATOM 696 C CA . GLN A 1 94 ? -13.906 1.725 15.194 1.00 81.06 94 GLN A CA 1
ATOM 697 C C . GLN A 1 94 ? -15.267 1.641 15.901 1.00 81.06 94 GLN A C 1
ATOM 699 O O . GLN A 1 94 ? -15.456 2.189 16.986 1.00 81.06 94 GLN A O 1
ATOM 704 N N . GLY A 1 95 ? -16.231 0.927 15.315 1.00 79.00 95 GLY A N 1
ATOM 705 C CA . GLY A 1 95 ? -17.536 0.707 15.933 1.00 79.00 95 GLY A CA 1
ATOM 706 C C . GLY A 1 95 ? -17.452 -0.117 17.220 1.00 79.00 95 GLY A C 1
ATOM 707 O O . GLY A 1 95 ? -18.274 0.065 18.116 1.00 79.00 95 GLY A O 1
ATOM 708 N N . ARG A 1 96 ? -16.455 -1.001 17.348 1.00 73.81 96 ARG A N 1
ATOM 709 C CA . ARG A 1 96 ? -16.212 -1.776 18.571 1.00 73.81 96 ARG A CA 1
ATOM 710 C C . ARG A 1 96 ? -15.521 -0.943 19.652 1.00 73.81 96 ARG A C 1
ATOM 712 O O . ARG A 1 96 ? -15.860 -1.111 20.818 1.00 73.81 96 ARG A O 1
ATOM 719 N N . THR A 1 97 ? -14.598 -0.050 19.293 1.00 68.50 97 THR A N 1
ATOM 720 C CA . THR A 1 97 ? -13.941 0.844 20.263 1.00 68.50 97 THR A CA 1
ATOM 721 C C . THR A 1 97 ? -14.856 1.964 20.753 1.00 68.50 97 THR A C 1
ATOM 723 O O . THR A 1 97 ? -14.737 2.367 21.900 1.00 68.50 97 THR A O 1
ATOM 726 N N . ALA A 1 98 ? -15.803 2.433 19.935 1.00 62.59 98 ALA A N 1
ATOM 727 C CA . ALA A 1 98 ? -16.775 3.450 20.346 1.00 62.59 98 ALA A CA 1
ATOM 728 C C . ALA A 1 98 ? -17.833 2.940 21.349 1.00 62.59 98 ALA A C 1
ATOM 730 O O . ALA A 1 98 ? -18.479 3.747 22.014 1.00 62.59 98 ALA A O 1
ATOM 731 N N . HIS A 1 99 ? -18.031 1.620 21.443 1.00 57.44 99 HIS A N 1
ATOM 732 C CA . HIS A 1 99 ? -18.990 0.980 22.355 1.00 57.44 99 HIS A CA 1
ATOM 733 C C . HIS A 1 99 ? -18.333 0.315 23.584 1.00 57.44 99 HIS A C 1
ATOM 735 O O . HIS A 1 99 ? -19.025 -0.398 24.314 1.00 57.44 99 HIS A O 1
ATOM 741 N N . ALA A 1 100 ? -17.027 0.511 23.800 1.00 50.09 100 ALA A N 1
ATOM 742 C CA . ALA A 1 100 ? -16.283 0.027 24.968 1.00 50.09 100 ALA A CA 1
ATOM 743 C C . ALA A 1 100 ? -16.044 1.164 25.971 1.00 50.09 100 ALA A C 1
ATOM 745 O O . ALA A 1 100 ? -16.144 0.889 27.187 1.00 50.09 100 ALA A O 1
#

Radius of gyration: 14.31 Å; chains: 1; bounding box: 39×16×43 Å

Foldseek 3Di:
DVVLLVVLVVVLVVPQLVSLQVNLVVCVVVVNNVSSLVSLVSSLVVLQLSSLQVNLVVCVVVVVLVSSLVSLVSSVVSPNPVSVVVNVVSVVVVVVVVVD

Sequence (100 aa):
LKEAGRWYLNSAKDGEARAACALGFLLRDAGDEESAAVWWLKAAQDGDGNAANALGALHAERGETQTAERWYRAAMDAGDVNGAYNLGLLCAEQGRTAHA